Protein AF-A0A1H8C8D0-F1 (afdb_monomer_lite)

Secondary structure (DSSP, 8-state):
---EEEHHHHHHHTTS--HHHHHHHTTT--EEEPTT--EEEEHHHHGGG---GGGHHHHHHH-B----S---SS---HHHHHHHHHH--HHHHHHHHHHHHHHHHHHHHSTTGGGGGGGHHHHHHHHTTSHHHHHHHHH-------HHHHHHHHHHHHHTTHHHHHTT--

Foldseek 3Di:
DFWKAWLVQLCVLLVNNDSVVSCVLCVPFDFDADPVRITMGRLLSNLLSRDDLVSNLSSLVRIDDPQDLDNDLDQLSVSVVVCCVVRQDPQLVVLLVVLLVLLVVLLVLDDVSVVCVVVSVVLSSSVCSRSLSVCCSRVVDDRPDNSNPSNNVSSVNHVVNVVVVVVVVD

Structure (mmCIF, N/CA/C/O backbone):
data_AF-A0A1H8C8D0-F1
#
_entry.id   AF-A0A1H8C8D0-F1
#
loop_
_atom_site.group_PDB
_atom_site.id
_atom_site.type_symbol
_atom_site.label_atom_id
_atom_site.label_alt_id
_atom_site.label_comp_id
_atom_site.label_asym_id
_atom_site.label_entity_id
_atom_site.label_seq_id
_atom_site.pdbx_PDB_ins_code
_atom_site.Cartn_x
_atom_site.Cartn_y
_atom_site.Cartn_z
_atom_site.occupancy
_atom_site.B_iso_or_equiv
_atom_site.auth_seq_id
_atom_site.auth_comp_id
_atom_site.auth_asym_id
_atom_site.auth_atom_id
_atom_site.pdbx_PDB_model_num
ATOM 1 N N . MET A 1 1 ? -3.196 12.388 -5.278 1.00 57.03 1 MET A N 1
ATOM 2 C CA . MET A 1 1 ? -2.556 12.402 -3.948 1.00 57.03 1 MET A CA 1
ATOM 3 C C . MET A 1 1 ? -2.433 10.988 -3.381 1.00 57.03 1 MET A C 1
ATOM 5 O O . MET A 1 1 ? -3.197 10.124 -3.790 1.00 57.03 1 MET A O 1
ATOM 9 N N . PRO A 1 2 ? -1.523 10.744 -2.418 1.00 67.44 2 PRO A N 1
ATOM 10 C CA . PRO A 1 2 ? -1.496 9.502 -1.636 1.00 67.44 2 PRO A CA 1
ATOM 11 C C . PRO A 1 2 ? -2.837 9.219 -0.944 1.00 67.44 2 PRO A C 1
ATOM 13 O O . PRO A 1 2 ? -3.571 10.148 -0.608 1.00 67.44 2 PRO A O 1
ATOM 16 N N . LEU A 1 3 ? -3.124 7.940 -0.669 1.00 75.56 3 LEU A N 1
ATOM 17 C CA . LEU A 1 3 ? -4.335 7.527 0.044 1.00 75.56 3 LEU A CA 1
ATOM 18 C C . LEU A 1 3 ? -4.487 8.260 1.375 1.00 75.56 3 LEU A C 1
ATOM 20 O O . LEU A 1 3 ? -3.605 8.214 2.244 1.00 75.56 3 LEU A O 1
ATOM 24 N N . THR A 1 4 ? -5.649 8.876 1.555 1.00 84.50 4 THR A N 1
ATOM 25 C CA . THR A 1 4 ? -5.965 9.629 2.761 1.00 84.50 4 THR A CA 1
ATOM 26 C C . THR A 1 4 ? -7.190 9.082 3.467 1.00 84.50 4 THR A C 1
ATOM 28 O O . THR A 1 4 ? -8.078 8.485 2.866 1.00 84.50 4 THR A O 1
ATOM 31 N N . ILE A 1 5 ? -7.256 9.283 4.775 1.00 86.94 5 ILE A N 1
ATOM 32 C CA . ILE A 1 5 ? -8.413 8.909 5.576 1.00 86.94 5 ILE A CA 1
ATOM 33 C C . ILE A 1 5 ? -8.721 10.021 6.565 1.00 86.94 5 ILE A C 1
ATOM 35 O O . ILE A 1 5 ? -7.834 10.555 7.234 1.00 86.94 5 ILE A O 1
ATOM 39 N N . SER A 1 6 ? -9.994 10.397 6.642 1.00 88.62 6 SER A N 1
ATOM 40 C CA . SER A 1 6 ? -10.410 11.437 7.569 1.00 88.62 6 SER A CA 1
ATOM 41 C C . SER A 1 6 ? -10.607 10.886 8.973 1.00 88.62 6 SER A C 1
ATOM 43 O O . SER A 1 6 ? -10.971 9.720 9.168 1.00 88.62 6 SER A O 1
ATOM 45 N N . ARG A 1 7 ? -10.409 11.737 9.984 1.00 84.62 7 ARG A N 1
ATOM 46 C CA . ARG A 1 7 ? -10.587 11.352 11.391 1.00 84.62 7 ARG A CA 1
ATOM 47 C C . ARG A 1 7 ? -11.958 10.740 11.674 1.00 84.62 7 ARG A C 1
ATOM 49 O O . ARG A 1 7 ? -12.057 9.812 12.473 1.00 84.62 7 ARG A O 1
ATOM 56 N N . ARG A 1 8 ? -13.000 11.241 11.004 1.00 84.56 8 ARG A N 1
ATOM 57 C CA . ARG A 1 8 ? -14.375 10.750 11.141 1.00 84.56 8 ARG A CA 1
ATOM 58 C C . ARG A 1 8 ? -14.511 9.299 10.682 1.00 84.56 8 ARG A C 1
ATOM 60 O O . ARG A 1 8 ? -15.239 8.536 11.305 1.00 84.56 8 ARG A O 1
ATOM 67 N N . LYS A 1 9 ? -13.796 8.920 9.622 1.00 86.44 9 LYS A N 1
ATOM 68 C CA . LYS A 1 9 ? -13.786 7.556 9.081 1.00 86.44 9 LYS A CA 1
ATOM 69 C C . LYS A 1 9 ? -12.849 6.613 9.843 1.00 86.44 9 LYS A C 1
ATOM 71 O O . LYS A 1 9 ? -13.049 5.404 9.798 1.00 86.44 9 LYS A O 1
ATOM 76 N N . LEU A 1 10 ? -11.865 7.148 10.574 1.00 85.25 10 LEU A N 1
ATOM 77 C CA . LEU A 1 10 ? -10.919 6.347 11.358 1.00 85.25 10 LEU A CA 1
ATOM 78 C C . LEU A 1 10 ? -11.577 5.604 12.517 1.00 85.25 10 LEU A C 1
ATOM 80 O O . LEU A 1 10 ? -11.321 4.420 12.674 1.00 85.25 10 LEU A O 1
ATOM 84 N N . ALA A 1 11 ? -12.406 6.267 13.325 1.00 80.75 11 ALA A N 1
ATOM 85 C CA . ALA A 1 11 ? -13.037 5.635 14.487 1.00 80.75 11 ALA A CA 1
ATOM 86 C C . ALA A 1 11 ? -13.823 4.347 14.143 1.00 80.75 11 ALA A C 1
ATOM 88 O O . ALA A 1 11 ? -13.502 3.314 14.737 1.00 80.75 11 ALA A O 1
ATOM 89 N N . PRO A 1 12 ? -14.755 4.352 13.165 1.00 82.00 12 PRO A N 1
ATOM 90 C CA . PRO A 1 12 ? -15.491 3.142 12.795 1.00 82.00 12 PRO A CA 1
ATOM 91 C C . PRO A 1 12 ? -14.602 2.101 12.102 1.00 82.00 12 PRO A C 1
ATOM 93 O O . PRO A 1 12 ? -14.675 0.916 12.416 1.00 82.00 12 PRO A O 1
ATOM 96 N N . ALA A 1 13 ? -13.682 2.523 11.225 1.00 81.88 13 ALA A N 1
ATOM 97 C CA . ALA A 1 13 ? -12.750 1.606 10.563 1.00 81.88 13 ALA A CA 1
ATOM 98 C C . ALA A 1 13 ? -11.767 0.932 11.542 1.00 81.88 13 ALA A C 1
ATOM 100 O O . ALA A 1 13 ? -11.218 -0.128 11.255 1.00 81.88 13 ALA A O 1
ATOM 101 N N . TRP A 1 14 ? -11.552 1.524 12.718 1.00 82.69 14 TRP A N 1
ATOM 102 C CA . TRP A 1 14 ? -10.656 1.007 13.749 1.00 82.69 14 TRP A CA 1
ATOM 103 C C . TRP A 1 14 ? -11.380 0.200 14.839 1.00 82.69 14 TRP A C 1
ATOM 105 O O . TRP A 1 14 ? -10.853 0.067 15.948 1.00 82.69 14 TRP A O 1
ATOM 115 N N . GLY A 1 15 ? -12.575 -0.319 14.534 1.00 76.19 15 GLY A N 1
ATOM 116 C CA . GLY A 1 15 ? -13.383 -1.135 15.445 1.00 76.19 15 GLY A CA 1
ATOM 117 C C . GLY A 1 15 ? -14.101 -0.306 16.508 1.00 76.19 15 GLY A C 1
ATOM 118 O O . GLY A 1 15 ? -14.008 -0.626 17.690 1.00 76.19 15 GLY A O 1
ATOM 119 N N . ASP A 1 16 ? -14.732 0.797 16.097 1.00 71.94 16 ASP A N 1
ATOM 120 C CA . ASP A 1 16 ? -15.482 1.719 16.963 1.00 71.94 16 ASP A CA 1
ATOM 121 C C . ASP A 1 16 ? -14.682 2.240 18.170 1.00 71.94 16 ASP A C 1
ATOM 123 O O . ASP A 1 16 ? -15.186 2.445 19.277 1.00 71.94 16 ASP A O 1
ATOM 127 N N 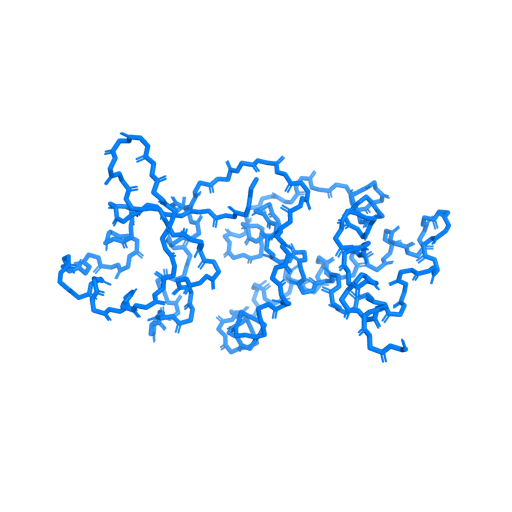. CYS A 1 17 ? -13.389 2.500 17.954 1.00 73.94 17 CYS A N 1
ATOM 128 C CA . CYS A 1 17 ? -12.553 3.141 18.963 1.00 73.94 17 CYS A CA 1
ATOM 129 C C . CYS A 1 17 ? -13.077 4.555 19.261 1.00 73.94 17 CYS A C 1
ATOM 131 O O . CYS A 1 17 ? -13.246 5.371 18.354 1.00 73.94 17 CYS A O 1
ATOM 133 N N . ASN A 1 18 ? -13.247 4.893 20.544 1.00 79.94 18 ASN A N 1
ATOM 134 C CA . ASN A 1 18 ? -13.641 6.248 20.933 1.00 79.94 18 ASN A CA 1
ATOM 135 C C . ASN A 1 18 ? -12.625 7.312 20.453 1.00 79.94 18 ASN A C 1
ATOM 137 O O . ASN A 1 18 ? -11.430 7.046 20.268 1.00 79.94 18 ASN A O 1
ATOM 141 N N . ALA A 1 19 ? -13.097 8.551 20.278 1.00 77.44 19 ALA A N 1
ATOM 142 C CA . ALA A 1 19 ? -12.312 9.639 19.688 1.00 77.44 19 ALA A CA 1
ATOM 143 C C . ALA A 1 19 ? -11.008 9.957 20.448 1.00 77.44 19 ALA A C 1
ATOM 145 O O . ALA A 1 19 ? -10.024 10.368 19.828 1.00 77.44 19 ALA A O 1
ATOM 146 N N . ILE A 1 20 ? -10.989 9.739 21.769 1.00 82.19 20 ILE A N 1
ATOM 147 C CA . ILE A 1 20 ? -9.819 9.945 22.637 1.00 82.19 20 ILE A CA 1
ATOM 148 C C . ILE A 1 20 ? -8.730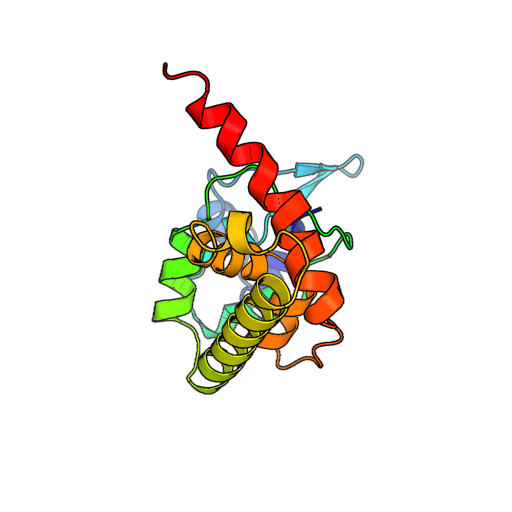 8.916 22.317 1.00 82.19 20 ILE A C 1
ATOM 150 O O . ILE A 1 20 ? -7.561 9.271 22.153 1.00 82.19 20 ILE A O 1
ATOM 154 N N . THR A 1 21 ? -9.105 7.644 22.173 1.00 83.06 21 THR A N 1
ATOM 155 C CA . THR A 1 21 ? -8.172 6.561 21.836 1.00 83.06 21 THR A CA 1
ATOM 156 C C . THR A 1 21 ? -7.559 6.778 20.460 1.00 83.06 21 THR A C 1
ATOM 158 O O . THR A 1 21 ? -6.345 6.638 20.301 1.00 83.06 21 THR A O 1
ATOM 161 N N . VAL A 1 22 ? -8.378 7.175 19.482 1.00 82.69 22 VAL A N 1
ATOM 162 C CA . VAL A 1 22 ? -7.911 7.512 18.130 1.00 82.69 22 VAL A CA 1
ATOM 163 C C . VAL A 1 22 ? -6.921 8.679 18.184 1.00 82.69 22 VAL A C 1
ATOM 165 O O . VAL A 1 22 ? -5.812 8.551 17.673 1.00 82.69 22 VAL A O 1
ATOM 168 N N . SER A 1 23 ? -7.250 9.772 18.885 1.00 83.75 23 SER A N 1
ATOM 169 C CA . SER A 1 23 ? -6.331 10.907 19.075 1.00 83.75 23 SER A CA 1
ATOM 170 C C . SER A 1 23 ? -4.998 10.507 19.690 1.00 83.75 23 SER A C 1
ATOM 172 O O . SER A 1 23 ? -3.953 10.936 19.214 1.00 83.75 23 SER A O 1
ATOM 174 N N . ARG A 1 24 ? -5.020 9.671 20.732 1.00 85.44 24 ARG A N 1
ATOM 175 C CA . ARG A 1 24 ? -3.800 9.245 21.423 1.00 85.44 24 ARG A CA 1
ATOM 176 C C . ARG A 1 24 ? -2.904 8.397 20.525 1.00 85.44 24 ARG A C 1
ATOM 178 O O . ARG A 1 24 ? -1.688 8.535 20.574 1.00 85.44 24 ARG A O 1
ATOM 185 N N . ARG A 1 25 ? -3.493 7.530 19.695 1.00 83.56 25 ARG A N 1
ATOM 186 C CA . ARG A 1 25 ? -2.747 6.692 18.741 1.00 83.56 25 ARG A CA 1
ATOM 187 C C . ARG A 1 25 ? -2.165 7.495 17.581 1.00 83.56 25 ARG A C 1
ATOM 189 O O . ARG A 1 25 ? -1.100 7.138 17.089 1.00 83.56 25 ARG A O 1
ATOM 196 N N . LEU A 1 26 ? -2.851 8.558 17.170 1.00 87.12 26 LEU A N 1
ATOM 197 C CA . LEU A 1 26 ? -2.432 9.450 16.088 1.00 87.12 26 LEU A CA 1
ATOM 198 C C . LEU A 1 26 ? -1.584 10.634 16.570 1.00 87.12 26 LEU A C 1
ATOM 200 O O . LEU A 1 26 ? -1.257 11.510 15.773 1.00 87.12 26 LEU A O 1
ATOM 204 N N . ALA A 1 27 ? -1.222 10.682 17.853 1.00 86.31 27 ALA A N 1
ATOM 205 C CA . ALA A 1 27 ? -0.364 11.732 18.381 1.00 86.31 27 ALA A CA 1
ATOM 206 C C . ALA A 1 27 ? 0.977 11.757 17.622 1.00 86.31 27 ALA A C 1
ATOM 208 O O . ALA A 1 27 ? 1.670 10.740 17.522 1.00 86.31 27 ALA A O 1
ATOM 209 N N . GLY A 1 28 ? 1.314 12.923 17.065 1.00 82.06 28 GLY A N 1
ATOM 210 C CA . GLY A 1 28 ? 2.520 13.129 16.258 1.00 82.06 28 GLY A CA 1
ATOM 211 C C . GLY A 1 28 ? 2.430 12.641 14.808 1.00 82.06 28 GLY A C 1
ATOM 212 O O . GLY A 1 28 ? 3.420 12.729 14.091 1.00 82.06 28 GLY A O 1
ATOM 213 N N . VAL A 1 29 ? 1.280 12.130 14.351 1.00 84.69 29 VAL A N 1
ATOM 214 C CA . VAL A 1 29 ? 1.064 11.837 12.926 1.00 84.69 29 VAL A CA 1
ATOM 215 C C . VAL A 1 29 ? 0.709 13.144 12.203 1.00 84.69 29 VAL A C 1
ATOM 217 O O . VAL A 1 29 ? -0.252 13.796 12.622 1.00 84.69 29 VAL A O 1
ATOM 220 N N . PRO A 1 30 ? 1.430 13.532 11.131 1.00 82.62 30 PRO A N 1
ATOM 221 C CA . PRO A 1 30 ? 1.118 14.741 10.373 1.00 82.62 30 PRO A CA 1
ATOM 222 C C . PRO A 1 30 ? -0.321 14.742 9.841 1.00 82.62 30 PRO A C 1
ATOM 224 O O . PRO A 1 30 ? -0.799 13.735 9.310 1.00 82.62 30 PRO A O 1
ATOM 227 N N . THR A 1 31 ? -0.999 15.883 9.973 1.00 85.12 31 THR A N 1
ATOM 228 C CA . THR A 1 31 ? -2.359 16.105 9.468 1.00 85.12 31 THR A CA 1
ATOM 229 C C . THR A 1 31 ? -2.362 17.069 8.297 1.00 85.12 31 THR A C 1
ATOM 231 O O . THR A 1 31 ? -1.721 18.115 8.331 1.00 85.12 31 THR A O 1
ATOM 234 N N . ILE A 1 32 ? -3.149 16.735 7.282 1.00 83.62 32 ILE A N 1
ATOM 235 C CA . ILE A 1 32 ? -3.519 17.638 6.200 1.00 83.62 32 ILE A CA 1
ATOM 236 C C . ILE A 1 32 ? -4.787 18.360 6.659 1.00 83.62 32 ILE A C 1
ATOM 238 O O . ILE A 1 32 ? -5.805 17.721 6.944 1.00 83.62 32 ILE A O 1
ATOM 242 N N . HIS A 1 33 ? -4.706 19.683 6.777 1.00 75.00 33 HIS A N 1
ATOM 243 C CA . HIS A 1 33 ? -5.847 20.520 7.131 1.00 75.00 33 HIS A CA 1
ATOM 244 C C . HIS A 1 33 ? -6.606 20.912 5.869 1.00 75.00 33 HIS A C 1
ATOM 246 O O . HIS A 1 33 ? -6.021 21.388 4.899 1.00 75.00 33 HIS A O 1
ATOM 252 N N . THR A 1 34 ? -7.916 20.704 5.894 1.00 74.62 34 THR A N 1
ATOM 253 C CA . THR A 1 34 ? -8.825 21.142 4.832 1.00 74.62 34 THR A CA 1
ATOM 254 C C . THR A 1 34 ? -9.556 22.418 5.237 1.00 74.62 34 THR A C 1
ATOM 256 O O . THR A 1 34 ? -9.627 22.762 6.418 1.00 74.62 34 THR A O 1
ATOM 259 N N . SER A 1 35 ? -10.147 23.109 4.259 1.00 72.69 35 SER A N 1
ATOM 260 C CA . SER A 1 35 ? -10.973 24.307 4.477 1.00 72.69 35 SER A CA 1
ATOM 261 C C . SER A 1 35 ? -12.180 24.065 5.394 1.00 72.69 35 SER A C 1
ATOM 263 O O . SER A 1 35 ? -12.701 25.006 5.982 1.00 72.69 35 SER A O 1
ATOM 265 N N . THR A 1 36 ? -12.603 22.810 5.562 1.00 73.69 36 THR A N 1
ATOM 266 C CA . THR A 1 36 ? -13.715 22.395 6.429 1.00 73.69 36 THR A CA 1
ATOM 267 C C . THR A 1 36 ? -13.287 22.076 7.866 1.00 73.69 36 THR A C 1
ATOM 269 O O . THR A 1 36 ? -14.088 21.560 8.643 1.00 73.69 36 THR A O 1
ATOM 272 N N . ASN A 1 37 ? -12.035 22.370 8.242 1.00 74.75 37 ASN A N 1
ATOM 273 C CA . ASN A 1 37 ? -11.448 22.023 9.542 1.00 74.75 37 ASN A CA 1
ATOM 274 C C . ASN A 1 37 ? -11.429 20.500 9.818 1.00 74.75 37 ASN A C 1
ATOM 276 O O . ASN A 1 37 ? -11.280 20.055 10.958 1.00 74.75 37 ASN A O 1
ATOM 280 N N . GLU A 1 38 ? -11.580 19.676 8.774 1.00 81.00 38 GLU A N 1
ATOM 281 C CA . GLU A 1 38 ? -11.484 18.224 8.879 1.00 81.00 38 GLU A CA 1
ATOM 282 C C . GLU A 1 38 ? -10.012 17.800 8.894 1.00 81.00 38 GLU A C 1
ATOM 284 O O . GLU A 1 38 ? -9.213 18.209 8.047 1.00 81.00 38 GLU A O 1
ATOM 289 N N . HIS A 1 39 ? -9.662 16.955 9.867 1.00 84.25 39 HIS A N 1
ATOM 290 C CA . HIS A 1 39 ? -8.328 16.379 9.990 1.00 84.25 39 HIS A CA 1
ATOM 291 C C . HIS A 1 39 ? -8.216 15.169 9.066 1.00 84.25 39 HIS A C 1
ATOM 293 O O . HIS A 1 39 ? -8.850 14.130 9.307 1.00 84.25 39 HIS A O 1
ATOM 299 N N . ILE A 1 40 ? -7.395 15.306 8.031 1.00 86.94 40 ILE A N 1
ATOM 300 C CA . ILE A 1 40 ? -7.097 14.243 7.079 1.00 86.94 40 ILE A CA 1
ATOM 301 C C . ILE A 1 40 ? -5.699 13.700 7.362 1.00 86.94 40 ILE A C 1
ATOM 303 O O . ILE A 1 40 ? -4.756 14.453 7.590 1.00 86.94 40 ILE A O 1
ATOM 307 N N . TYR A 1 41 ? -5.567 12.379 7.351 1.00 85.88 41 TYR A N 1
ATOM 308 C CA . TYR A 1 41 ? -4.303 11.690 7.580 1.00 85.88 41 TYR A CA 1
ATOM 309 C C . TYR A 1 41 ? -3.894 10.918 6.337 1.00 85.88 41 TYR A C 1
ATOM 311 O O . TYR A 1 41 ? -4.738 10.322 5.666 1.00 85.88 41 TYR A O 1
ATOM 319 N N . LEU A 1 42 ? -2.590 10.859 6.075 1.00 80.88 42 LEU A N 1
ATOM 320 C CA . LEU A 1 42 ? -2.042 9.883 5.141 1.00 80.88 42 LEU A CA 1
ATOM 321 C C . LEU A 1 42 ? -2.246 8.488 5.723 1.00 80.88 42 LEU A C 1
ATOM 323 O O . LEU A 1 42 ? -1.770 8.200 6.824 1.00 80.88 42 LEU A O 1
ATOM 327 N N . LEU A 1 43 ? -2.911 7.602 4.984 1.00 79.75 43 LEU A N 1
ATOM 328 C CA . LEU A 1 43 ? -3.192 6.253 5.466 1.00 79.75 43 LEU A CA 1
ATOM 329 C C . LEU A 1 43 ? -1.898 5.506 5.815 1.00 79.75 43 LEU A C 1
ATOM 331 O O . LEU A 1 43 ? -1.813 4.877 6.865 1.00 79.75 43 LEU A O 1
ATOM 335 N N . ALA A 1 44 ? -0.850 5.672 5.005 1.00 73.88 44 ALA A N 1
ATOM 336 C CA . ALA A 1 44 ? 0.472 5.106 5.266 1.00 73.88 44 ALA A CA 1
ATOM 337 C C . ALA A 1 44 ? 1.081 5.539 6.614 1.00 73.88 44 ALA A C 1
ATOM 339 O O . ALA A 1 44 ? 1.812 4.769 7.229 1.00 73.88 44 ALA A O 1
ATOM 340 N N . ALA A 1 45 ? 0.771 6.743 7.100 1.00 77.88 45 ALA A N 1
ATOM 341 C CA . ALA A 1 45 ? 1.240 7.225 8.399 1.00 77.88 45 ALA A CA 1
ATOM 342 C C . ALA A 1 45 ? 0.369 6.718 9.568 1.00 77.88 45 ALA A C 1
ATOM 344 O O . ALA A 1 45 ? 0.829 6.647 10.708 1.00 77.88 45 ALA A O 1
ATOM 345 N N . VAL A 1 46 ? -0.881 6.334 9.286 1.00 82.44 46 VAL A N 1
ATOM 346 C CA . VAL A 1 46 ? -1.815 5.747 10.259 1.00 82.44 46 VAL A CA 1
ATOM 347 C C . VAL A 1 46 ? -1.537 4.261 10.487 1.00 82.44 46 VAL A C 1
ATOM 349 O O . VAL A 1 46 ? -1.599 3.802 11.628 1.00 82.44 46 VAL A O 1
ATOM 352 N N . LEU A 1 47 ? -1.223 3.505 9.431 1.00 78.88 47 LEU A N 1
ATOM 353 C CA . LEU A 1 47 ? -1.095 2.042 9.481 1.00 78.88 47 LEU A CA 1
ATOM 354 C C . LEU A 1 47 ? -0.137 1.527 10.575 1.00 78.88 47 LEU A C 1
ATOM 356 O O . LEU A 1 47 ? -0.555 0.636 11.316 1.00 78.88 47 LEU A O 1
ATOM 360 N N . PRO A 1 48 ? 1.063 2.111 10.799 1.00 77.31 48 PRO A N 1
ATOM 361 C CA . PRO A 1 48 ? 1.968 1.678 11.871 1.00 77.31 48 PRO A CA 1
ATOM 362 C C . PRO A 1 48 ? 1.397 1.802 13.287 1.00 77.31 48 PRO A C 1
ATOM 364 O O . PRO A 1 48 ? 1.938 1.235 14.233 1.00 77.31 48 PRO A O 1
ATOM 367 N N . ARG A 1 49 ? 0.314 2.566 13.470 1.00 82.81 49 ARG A N 1
ATOM 368 C CA . ARG A 1 49 ? -0.335 2.768 14.773 1.00 82.81 49 ARG A CA 1
ATOM 369 C C . ARG A 1 49 ? -1.399 1.713 15.069 1.00 82.81 49 ARG A C 1
ATOM 371 O O . ARG A 1 49 ? -1.881 1.639 16.204 1.00 82.81 49 ARG A O 1
ATOM 378 N N . VAL A 1 50 ? -1.790 0.920 14.072 1.00 79.56 50 VAL A N 1
ATOM 379 C CA . VAL A 1 50 ? -2.750 -0.179 14.211 1.00 79.56 50 VAL A CA 1
ATOM 380 C C . VAL A 1 50 ? -2.116 -1.283 15.064 1.00 79.56 50 VAL A C 1
ATOM 382 O O . VAL A 1 50 ? -0.927 -1.538 14.987 1.00 79.56 50 VAL A O 1
ATOM 385 N N . LYS A 1 51 ? -2.883 -1.908 15.961 1.00 76.69 51 LYS A N 1
ATOM 386 C CA . LYS A 1 51 ? -2.375 -3.003 16.818 1.00 76.69 51 LYS A CA 1
ATOM 387 C C . LYS A 1 51 ? -2.865 -4.384 16.394 1.00 76.69 51 LYS A C 1
ATOM 389 O O . LYS A 1 51 ? -2.373 -5.389 16.886 1.00 76.69 51 LYS A O 1
ATOM 394 N N . LYS A 1 52 ? -3.899 -4.402 15.563 1.00 79.19 52 LYS A N 1
ATOM 395 C CA . LYS A 1 52 ? -4.768 -5.540 15.298 1.00 79.19 52 LYS A CA 1
ATOM 396 C C . LYS A 1 52 ? -4.920 -5.682 13.787 1.00 79.19 52 LYS A C 1
ATOM 398 O O . LYS A 1 52 ? -5.479 -4.758 13.185 1.00 79.19 52 LYS A O 1
ATOM 403 N N . PRO A 1 53 ? -4.399 -6.758 13.175 1.00 70.88 53 PRO A N 1
ATOM 404 C CA . PRO A 1 53 ? -4.432 -6.929 11.728 1.00 70.88 53 PRO A CA 1
ATOM 405 C C . PRO A 1 53 ? -5.843 -6.893 11.131 1.00 70.88 53 PRO A C 1
ATOM 407 O O . PRO A 1 53 ? -6.032 -6.399 10.022 1.00 70.88 53 PRO A O 1
ATOM 410 N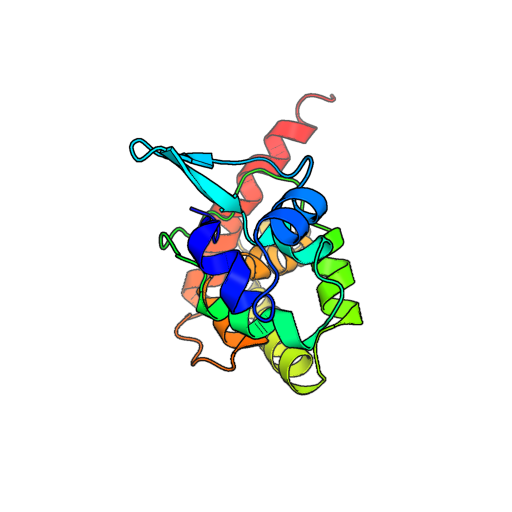 N . GLU A 1 54 ? -6.856 -7.320 11.887 1.00 76.69 54 GLU A N 1
ATOM 411 C CA . GLU A 1 54 ? -8.256 -7.309 11.454 1.00 76.69 54 GLU A CA 1
ATOM 412 C C . GLU A 1 54 ? -8.797 -5.898 11.141 1.00 76.69 54 GLU A C 1
ATOM 414 O O . GLU A 1 54 ? -9.737 -5.751 10.364 1.00 76.69 54 GLU A O 1
ATOM 419 N N . HIS A 1 55 ? -8.177 -4.841 11.676 1.00 80.62 55 HIS A N 1
ATOM 420 C CA . HIS A 1 55 ? -8.595 -3.454 11.438 1.00 80.62 55 HIS A CA 1
ATOM 421 C C . HIS A 1 55 ? -7.985 -2.834 10.171 1.00 80.62 55 HIS A C 1
ATOM 423 O O . HIS A 1 55 ? -8.334 -1.716 9.803 1.00 80.62 55 HIS A O 1
ATOM 429 N N . ILE A 1 56 ? -7.079 -3.531 9.484 1.00 77.56 56 ILE A N 1
ATOM 430 C CA . ILE A 1 56 ? -6.386 -2.999 8.306 1.00 77.56 56 ILE A CA 1
ATOM 431 C C . ILE A 1 56 ? -7.340 -2.859 7.114 1.00 77.56 56 ILE A C 1
ATOM 433 O O . ILE A 1 56 ? -7.421 -1.794 6.502 1.00 77.56 56 ILE A O 1
ATOM 437 N N . ALA A 1 57 ? -8.067 -3.926 6.770 1.00 76.81 57 ALA A N 1
ATOM 438 C CA . ALA A 1 57 ? -8.948 -3.929 5.604 1.00 76.81 57 ALA A CA 1
ATOM 439 C C . ALA A 1 57 ? -10.048 -2.845 5.686 1.00 76.81 57 ALA A C 1
ATOM 441 O O . ALA A 1 57 ? -10.207 -2.099 4.716 1.00 76.81 57 ALA A O 1
ATOM 442 N N . PRO A 1 58 ? -10.735 -2.642 6.829 1.00 83.00 58 PRO A N 1
ATOM 443 C CA . PRO A 1 58 ? -11.681 -1.535 6.975 1.00 83.00 58 PRO A CA 1
ATOM 444 C C . PRO A 1 58 ? -11.058 -0.144 6.777 1.00 83.00 58 PRO A C 1
ATOM 446 O O . PRO A 1 58 ? -11.691 0.729 6.183 1.00 83.00 58 PRO A O 1
ATOM 449 N N . LEU A 1 59 ? -9.812 0.076 7.219 1.00 81.44 59 LEU A N 1
ATOM 450 C CA . LEU A 1 59 ? -9.111 1.350 7.007 1.00 81.44 59 LEU A CA 1
ATOM 451 C C . LEU A 1 59 ? -8.864 1.618 5.519 1.00 81.44 59 LEU A C 1
ATOM 453 O O . LEU A 1 59 ? -9.052 2.744 5.060 1.00 81.44 59 LEU A O 1
ATOM 457 N N . PHE A 1 60 ? -8.504 0.589 4.750 1.00 77.38 60 PHE A N 1
ATOM 458 C CA . PHE A 1 60 ? -8.355 0.713 3.299 1.00 77.38 60 PHE A CA 1
ATOM 459 C C . PHE A 1 60 ? -9.680 0.950 2.580 1.00 77.38 60 PHE A C 1
ATOM 461 O O . PHE A 1 60 ? -9.726 1.753 1.650 1.00 77.38 60 PHE A O 1
ATOM 468 N N . ALA A 1 61 ? -10.755 0.293 3.017 1.00 80.00 61 ALA A N 1
ATOM 469 C CA . ALA A 1 61 ? -12.086 0.501 2.454 1.00 80.00 61 ALA A CA 1
ATOM 470 C C . ALA A 1 61 ? -12.596 1.935 2.690 1.00 80.00 61 ALA A C 1
ATOM 472 O O . ALA A 1 61 ? -13.280 2.505 1.844 1.00 80.00 61 ALA A O 1
ATOM 473 N N . ALA A 1 62 ? -12.236 2.537 3.824 1.00 83.06 62 ALA A N 1
ATOM 474 C CA . ALA A 1 62 ? -12.664 3.880 4.194 1.00 83.06 62 ALA A CA 1
ATOM 475 C C . ALA A 1 62 ? -11.807 5.011 3.585 1.00 83.06 62 ALA A C 1
ATOM 477 O O . ALA A 1 62 ? -12.225 6.176 3.607 1.00 83.06 62 ALA A O 1
ATOM 478 N N . ALA A 1 63 ? -10.620 4.692 3.064 1.00 82.12 63 ALA A N 1
ATOM 479 C CA . ALA A 1 63 ? -9.682 5.674 2.540 1.00 82.12 63 ALA A CA 1
ATOM 480 C C . ALA A 1 63 ? -10.121 6.256 1.187 1.00 82.12 63 ALA A C 1
ATOM 482 O O . ALA A 1 63 ? -10.556 5.544 0.276 1.00 82.12 63 ALA A O 1
ATOM 483 N N . THR A 1 64 ? -9.978 7.573 1.069 1.00 78.62 64 THR A N 1
ATOM 484 C CA . THR A 1 64 ? -10.217 8.336 -0.152 1.00 78.62 64 THR A CA 1
ATOM 485 C C . THR A 1 64 ? -8.947 8.352 -0.996 1.00 78.62 64 THR A C 1
ATOM 487 O O . THR A 1 64 ? -7.838 8.507 -0.474 1.00 78.62 64 THR A O 1
ATOM 490 N N . ASP A 1 65 ? -9.135 8.200 -2.301 1.00 71.38 65 ASP A N 1
ATOM 491 C CA . ASP A 1 65 ? -8.080 8.287 -3.298 1.00 71.38 65 ASP A CA 1
ATOM 492 C C . ASP A 1 65 ? -8.302 9.503 -4.192 1.00 71.38 65 ASP A C 1
ATOM 494 O O . ASP A 1 65 ? -9.439 9.858 -4.499 1.00 71.38 65 ASP A O 1
ATOM 498 N N . ASP A 1 66 ? -7.202 10.107 -4.606 1.00 62.59 66 ASP A N 1
ATOM 499 C CA . ASP A 1 66 ? -7.157 11.175 -5.586 1.00 62.59 66 ASP A CA 1
ATOM 500 C C . ASP A 1 66 ? -6.179 10.673 -6.648 1.00 62.59 66 ASP A C 1
ATOM 502 O O . ASP A 1 66 ? -4.966 10.796 -6.486 1.00 62.59 66 ASP A O 1
ATOM 506 N N . SER A 1 67 ? -6.734 9.961 -7.629 1.00 57.56 67 SER A N 1
ATOM 507 C CA . SER A 1 67 ? -6.126 9.019 -8.583 1.00 57.56 67 SER A CA 1
ATOM 508 C C . SER A 1 67 ? -4.870 9.535 -9.298 1.00 57.56 67 SER A C 1
ATOM 510 O O . SER A 1 67 ? -4.878 9.851 -10.487 1.00 57.56 67 SER A O 1
ATOM 512 N N . SER A 1 68 ? -3.769 9.634 -8.565 1.00 66.94 68 SER A N 1
ATOM 513 C CA . SER A 1 68 ? -2.493 10.155 -9.030 1.00 66.94 68 SER A CA 1
ATOM 514 C C . SER A 1 68 ? -1.463 9.039 -9.029 1.00 66.94 68 SER A C 1
ATOM 516 O O . SER A 1 68 ? -1.303 8.331 -8.037 1.00 66.94 68 SER A O 1
ATOM 518 N N . LEU A 1 69 ? -0.705 8.937 -10.122 1.00 69.75 69 LEU A N 1
ATOM 519 C CA . LEU A 1 69 ? 0.439 8.027 -10.218 1.00 69.75 69 LEU A CA 1
ATOM 520 C C . LEU A 1 69 ? 1.548 8.361 -9.209 1.00 69.75 69 LEU A C 1
ATOM 522 O O . LEU A 1 69 ? 2.394 7.517 -8.924 1.00 69.75 69 LEU A O 1
ATOM 526 N N . TYR A 1 70 ? 1.560 9.584 -8.679 1.00 72.19 70 TYR A N 1
ATOM 527 C CA . TYR A 1 70 ? 2.531 10.029 -7.695 1.00 72.19 70 TYR A CA 1
ATOM 528 C C . TYR A 1 70 ? 2.078 9.676 -6.277 1.00 72.19 70 TYR A C 1
ATOM 530 O O . TYR A 1 70 ? 1.030 10.132 -5.810 1.00 72.19 70 TYR A O 1
ATOM 538 N N . VAL A 1 71 ? 2.905 8.908 -5.564 1.00 67.50 71 VAL A N 1
ATOM 539 C CA . VAL A 1 71 ? 2.592 8.435 -4.204 1.00 67.50 71 VAL A CA 1
ATOM 540 C C . VAL A 1 71 ? 3.258 9.257 -3.090 1.00 67.50 71 VAL A C 1
ATOM 542 O O . VAL A 1 71 ? 3.077 8.946 -1.912 1.00 67.50 71 VAL A O 1
ATOM 545 N N . GLY A 1 72 ? 3.960 10.342 -3.437 1.00 63.50 72 GLY A N 1
ATOM 546 C CA . GLY A 1 72 ? 4.603 11.264 -2.492 1.00 63.50 72 GLY A CA 1
ATOM 547 C C . GLY A 1 72 ? 6.136 11.238 -2.535 1.00 63.50 72 GLY A C 1
ATOM 548 O O . GLY A 1 72 ? 6.739 10.312 -3.070 1.00 63.50 72 GLY A O 1
ATOM 549 N N . SER A 1 73 ? 6.754 12.273 -1.952 1.00 57.81 73 SER A N 1
ATOM 550 C CA . SER A 1 73 ? 8.214 12.482 -1.909 1.00 57.81 73 SER A CA 1
ATOM 551 C C . SER A 1 73 ? 8.884 11.824 -0.708 1.00 57.81 73 SER A C 1
ATOM 553 O O . SER A 1 73 ? 10.103 11.827 -0.611 1.00 57.81 73 SER A O 1
ATOM 555 N N . GLY A 1 74 ? 8.102 11.286 0.232 1.00 56.12 74 GLY A N 1
ATOM 556 C CA . GLY A 1 74 ? 8.655 10.630 1.409 1.00 56.12 74 GLY A CA 1
ATOM 557 C C . GLY A 1 74 ? 9.465 9.396 1.021 1.00 56.12 74 GLY A C 1
ATOM 558 O O . GLY A 1 74 ? 9.045 8.626 0.152 1.00 56.12 74 GLY A O 1
ATOM 559 N N . ALA A 1 75 ? 10.595 9.194 1.707 1.00 49.78 75 ALA A N 1
ATOM 560 C CA . ALA A 1 75 ? 11.326 7.934 1.687 1.00 49.78 75 ALA A CA 1
ATOM 561 C C . ALA A 1 75 ? 10.336 6.776 1.855 1.00 49.78 75 ALA A C 1
ATOM 563 O O . ALA A 1 75 ? 9.369 6.901 2.619 1.00 49.78 75 ALA A O 1
ATOM 564 N N . VAL A 1 76 ? 10.563 5.679 1.120 1.00 57.88 76 VAL A N 1
ATOM 565 C CA . VAL A 1 76 ? 9.810 4.424 1.254 1.00 57.88 76 VAL A CA 1
ATOM 566 C C . VAL A 1 76 ? 9.408 4.244 2.705 1.00 57.88 76 VAL A C 1
ATOM 568 O O . VAL A 1 76 ? 10.255 4.285 3.597 1.00 57.88 76 VAL A O 1
ATOM 571 N N . ASN A 1 77 ? 8.108 4.110 2.961 1.00 60.75 77 ASN A N 1
ATOM 572 C CA . ASN A 1 77 ? 7.658 3.899 4.321 1.00 60.75 77 ASN A CA 1
ATOM 573 C C . ASN A 1 77 ? 8.036 2.461 4.692 1.00 60.75 77 ASN A C 1
ATOM 575 O O . ASN A 1 77 ? 7.238 1.539 4.550 1.00 60.75 77 ASN A O 1
ATOM 579 N N . TYR A 1 78 ? 9.284 2.264 5.116 1.00 58.00 78 TYR A N 1
ATOM 580 C CA . TYR A 1 78 ? 9.825 0.971 5.518 1.00 58.00 78 TYR A CA 1
ATOM 581 C C . TYR A 1 78 ? 8.978 0.357 6.634 1.00 58.00 78 TYR A C 1
ATOM 583 O O . TYR A 1 78 ? 8.811 -0.855 6.668 1.00 58.00 78 TYR A O 1
ATOM 591 N N . ALA A 1 79 ? 8.321 1.180 7.460 1.00 55.81 79 ALA A N 1
ATOM 592 C CA . ALA A 1 79 ? 7.350 0.690 8.427 1.00 55.81 79 ALA A CA 1
ATOM 593 C C . ALA A 1 79 ? 6.114 0.070 7.754 1.00 55.81 79 ALA A C 1
ATOM 595 O O . ALA A 1 79 ? 5.607 -0.916 8.268 1.00 55.81 79 ALA A O 1
ATOM 596 N N . LEU A 1 80 ? 5.642 0.570 6.603 1.00 63.88 80 LEU A N 1
ATOM 597 C CA . LEU A 1 80 ? 4.627 -0.123 5.798 1.00 63.88 80 LEU A CA 1
ATOM 598 C C . LEU A 1 80 ? 5.187 -1.424 5.205 1.00 63.88 80 LEU A C 1
ATOM 600 O O . LEU A 1 80 ? 4.506 -2.440 5.262 1.00 63.88 80 LEU A O 1
ATOM 604 N N . ALA A 1 81 ? 6.420 -1.425 4.693 1.00 63.16 81 ALA A N 1
ATOM 605 C CA . ALA A 1 81 ? 7.060 -2.630 4.157 1.00 63.16 81 ALA A CA 1
ATOM 606 C C . ALA A 1 81 ? 7.186 -3.749 5.216 1.00 63.16 81 ALA A C 1
ATOM 608 O O . ALA A 1 81 ? 6.750 -4.876 4.983 1.00 63.16 81 ALA A O 1
ATOM 609 N N . GLU A 1 82 ? 7.678 -3.423 6.414 1.00 62.81 82 GLU A N 1
ATOM 610 C CA . GLU A 1 82 ? 7.763 -4.336 7.565 1.00 62.81 82 GLU A CA 1
ATOM 611 C C . GLU A 1 82 ? 6.393 -4.805 8.067 1.00 62.81 82 GLU A C 1
ATOM 613 O O . GLU A 1 82 ? 6.241 -5.887 8.640 1.00 62.81 82 GLU A O 1
ATOM 618 N N . LEU A 1 83 ? 5.386 -3.951 7.935 1.00 64.38 83 LEU A N 1
ATOM 619 C CA . LEU A 1 83 ? 4.027 -4.221 8.379 1.00 64.38 83 LEU A CA 1
ATOM 620 C C . LEU A 1 83 ? 3.314 -5.131 7.376 1.00 64.38 83 LEU A C 1
ATOM 622 O O . LEU A 1 83 ? 2.569 -6.014 7.787 1.00 64.38 83 LEU A O 1
ATOM 626 N N . LEU A 1 84 ? 3.622 -5.018 6.083 1.00 64.56 84 LEU A N 1
ATOM 627 C CA . LEU A 1 84 ? 3.150 -5.951 5.062 1.00 64.56 84 LEU A CA 1
ATOM 628 C C . LEU A 1 84 ? 3.795 -7.333 5.205 1.00 64.56 84 LEU A C 1
ATOM 630 O O . LEU A 1 84 ? 3.110 -8.342 5.046 1.00 64.56 84 LEU A O 1
ATOM 634 N N . ASP A 1 85 ? 5.075 -7.403 5.564 1.00 65.00 85 ASP A N 1
ATOM 635 C CA . ASP A 1 85 ? 5.724 -8.696 5.784 1.00 65.00 85 ASP A CA 1
ATOM 636 C C . ASP A 1 85 ? 5.125 -9.439 6.994 1.00 65.00 85 ASP A C 1
ATOM 638 O O . ASP A 1 85 ? 4.836 -10.638 6.926 1.00 65.00 85 ASP A O 1
ATOM 642 N N . ARG A 1 86 ? 4.821 -8.696 8.068 1.00 68.75 86 ARG A N 1
ATOM 643 C CA . ARG A 1 86 ? 4.238 -9.242 9.304 1.00 68.75 86 ARG A CA 1
ATOM 644 C C . ARG A 1 86 ? 2.738 -9.516 9.243 1.00 68.75 86 ARG A C 1
ATOM 646 O O . ARG A 1 86 ? 2.285 -10.436 9.917 1.00 68.75 86 ARG A O 1
ATOM 653 N N . TRP A 1 87 ? 1.951 -8.701 8.538 1.00 69.25 87 TRP A N 1
ATOM 654 C CA . TRP A 1 87 ? 0.484 -8.717 8.670 1.00 69.25 87 TRP A CA 1
ATOM 655 C C . TRP A 1 87 ? -0.273 -9.195 7.435 1.00 69.25 87 TRP A C 1
ATOM 657 O O . TRP A 1 87 ? -1.463 -9.486 7.555 1.00 69.25 87 TRP A O 1
ATOM 667 N N . LEU A 1 88 ? 0.356 -9.291 6.257 1.00 74.81 88 LEU A N 1
ATOM 668 C CA . LEU A 1 88 ? -0.349 -9.827 5.094 1.00 74.81 88 LEU A CA 1
ATOM 669 C C . LEU A 1 88 ? -0.634 -11.317 5.291 1.00 74.81 88 LEU A C 1
ATOM 671 O O . LEU A 1 88 ? 0.280 -12.140 5.357 1.00 74.81 88 LEU A O 1
ATOM 675 N N . ALA A 1 89 ? -1.921 -11.665 5.305 1.00 80.12 89 ALA A N 1
ATOM 676 C CA . ALA A 1 89 ? -2.359 -13.050 5.211 1.00 80.12 89 ALA A CA 1
ATOM 677 C C . ALA A 1 89 ? -1.791 -13.706 3.931 1.00 80.12 89 ALA A C 1
ATOM 679 O O . ALA A 1 89 ? -1.530 -12.999 2.947 1.00 80.12 89 ALA A O 1
ATOM 680 N N . PRO A 1 90 ? -1.634 -15.044 3.888 1.00 85.50 90 PRO A N 1
ATOM 681 C CA . PRO A 1 90 ? -1.021 -15.741 2.752 1.00 85.50 90 PRO A CA 1
ATOM 682 C C . PRO A 1 90 ? -1.602 -15.350 1.383 1.00 85.50 90 PRO A C 1
ATOM 684 O O . PRO A 1 90 ? -0.867 -15.131 0.422 1.00 85.50 90 PRO A O 1
ATOM 687 N N . GLU A 1 91 ? -2.918 -15.169 1.304 1.00 85.94 91 GLU A N 1
ATOM 688 C CA . GLU A 1 91 ? -3.621 -14.767 0.081 1.00 85.94 91 GLU A CA 1
ATOM 689 C C . GLU A 1 91 ? -3.286 -13.338 -0.365 1.00 85.94 91 GLU A C 1
ATOM 691 O O . GLU A 1 91 ? -3.139 -13.064 -1.559 1.00 85.94 91 GLU A O 1
ATOM 696 N N . MET A 1 92 ? -3.138 -12.417 0.591 1.00 85.88 92 MET A N 1
ATOM 697 C CA . MET A 1 92 ? -2.726 -11.043 0.309 1.00 85.88 92 MET A CA 1
ATOM 698 C C . MET A 1 92 ? -1.269 -11.011 -0.157 1.00 85.88 92 MET A C 1
ATOM 700 O O . MET A 1 92 ? -0.936 -10.295 -1.101 1.00 85.88 92 MET A O 1
ATOM 704 N N . ARG A 1 93 ? -0.408 -11.841 0.445 1.00 85.75 93 ARG A N 1
ATOM 705 C CA . ARG A 1 93 ? 0.989 -11.998 0.027 1.00 85.75 93 ARG A CA 1
ATOM 706 C C . ARG A 1 93 ? 1.086 -12.534 -1.403 1.00 85.75 93 ARG A C 1
ATOM 708 O O . ARG A 1 93 ? 1.859 -11.998 -2.191 1.00 85.75 93 ARG A O 1
ATOM 715 N N . ALA A 1 94 ? 0.255 -13.510 -1.770 1.00 89.81 94 ALA A N 1
ATOM 716 C CA . ALA A 1 94 ? 0.183 -14.018 -3.140 1.00 89.81 94 ALA A CA 1
ATOM 717 C C . ALA A 1 94 ? -0.258 -12.932 -4.140 1.00 89.81 94 ALA A C 1
ATOM 719 O O . ALA A 1 94 ? 0.330 -12.796 -5.214 1.00 89.81 94 ALA A O 1
ATOM 720 N N . ARG A 1 95 ? -1.254 -12.105 -3.785 1.00 91.00 95 ARG A N 1
ATOM 721 C CA . ARG A 1 95 ? -1.648 -10.938 -4.598 1.00 91.00 95 ARG A CA 1
ATOM 722 C C . ARG A 1 95 ? -0.507 -9.936 -4.743 1.00 91.00 95 ARG A C 1
ATOM 724 O O . ARG A 1 95 ? -0.237 -9.480 -5.851 1.00 91.00 95 ARG A O 1
ATOM 731 N N . TYR A 1 96 ? 0.204 -9.645 -3.658 1.00 87.75 96 TYR A N 1
ATOM 732 C CA . TYR A 1 96 ? 1.336 -8.727 -3.700 1.00 87.75 96 TYR A CA 1
ATOM 733 C C . TYR A 1 96 ? 2.483 -9.251 -4.575 1.00 87.75 96 TYR A C 1
ATOM 735 O O . TYR A 1 96 ? 3.031 -8.504 -5.382 1.00 87.75 96 TYR A O 1
ATOM 743 N N . GLN A 1 97 ? 2.797 -10.545 -4.506 1.00 89.44 97 GLN A N 1
ATOM 744 C CA . GLN A 1 97 ? 3.795 -11.162 -5.385 1.00 89.44 97 GLN A CA 1
ATOM 745 C C . GLN A 1 97 ? 3.426 -11.027 -6.869 1.00 89.44 97 GLN A C 1
ATOM 747 O O . GLN A 1 97 ? 4.300 -10.724 -7.681 1.00 89.44 97 GLN A O 1
ATOM 752 N N . ARG A 1 98 ? 2.139 -11.163 -7.225 1.00 91.75 98 ARG A N 1
ATOM 753 C CA . ARG A 1 98 ? 1.671 -10.921 -8.601 1.00 91.75 98 ARG A CA 1
ATOM 754 C C . ARG A 1 98 ? 1.882 -9.476 -9.044 1.00 91.75 98 ARG A C 1
ATOM 756 O O . ARG A 1 98 ? 2.358 -9.258 -10.153 1.00 91.75 98 ARG A O 1
ATOM 763 N N . VAL A 1 99 ? 1.598 -8.504 -8.175 1.00 91.25 99 VAL A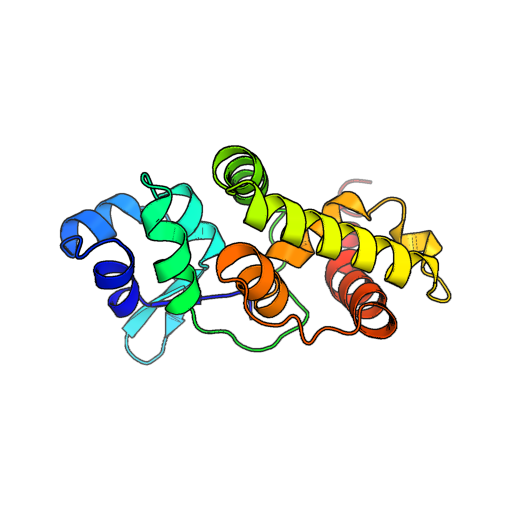 N 1
ATOM 764 C CA . VAL A 1 99 ? 1.877 -7.085 -8.455 1.00 91.25 99 VAL A CA 1
ATOM 765 C C . VAL A 1 99 ? 3.372 -6.864 -8.682 1.00 91.25 99 VAL A C 1
ATOM 767 O O . VAL A 1 99 ? 3.758 -6.239 -9.665 1.00 91.25 99 VAL A O 1
ATOM 770 N N . ARG A 1 100 ? 4.230 -7.410 -7.810 1.00 90.31 100 ARG A N 1
ATOM 771 C CA . ARG A 1 100 ? 5.690 -7.284 -7.940 1.00 90.31 100 ARG A CA 1
ATOM 772 C C . ARG A 1 100 ? 6.200 -7.851 -9.263 1.00 90.31 100 ARG A C 1
ATOM 774 O O . ARG A 1 100 ? 6.995 -7.190 -9.933 1.00 90.31 100 ARG A O 1
ATOM 781 N N . ALA A 1 101 ? 5.727 -9.037 -9.640 1.00 91.94 101 ALA A N 1
ATOM 782 C CA . ALA A 1 101 ? 6.072 -9.671 -10.907 1.00 91.94 101 ALA A CA 1
ATOM 783 C C . ALA A 1 101 ? 5.593 -8.839 -12.108 1.00 91.94 101 ALA A C 1
ATOM 785 O O . ALA A 1 101 ? 6.368 -8.608 -13.033 1.00 91.94 101 ALA A O 1
ATOM 786 N N . GLY A 1 102 ? 4.358 -8.325 -12.058 1.00 92.94 102 GLY A N 1
ATOM 787 C CA . GLY A 1 102 ? 3.807 -7.438 -13.085 1.00 92.94 102 GLY A CA 1
ATOM 788 C C . GLY A 1 102 ? 4.628 -6.161 -13.265 1.00 92.94 102 GLY A C 1
ATOM 789 O O . GLY A 1 102 ? 4.977 -5.816 -14.389 1.00 92.94 102 GLY A O 1
ATOM 790 N N . MET A 1 103 ? 5.024 -5.511 -12.166 1.00 91.81 103 MET A N 1
ATOM 791 C CA . MET A 1 103 ? 5.882 -4.320 -12.198 1.00 91.81 103 MET A CA 1
ATOM 792 C C . MET A 1 103 ? 7.243 -4.597 -12.848 1.00 91.81 103 MET A C 1
ATOM 794 O O . MET A 1 103 ? 7.692 -3.814 -13.680 1.00 91.81 103 MET A O 1
ATOM 798 N N . VAL A 1 104 ? 7.889 -5.717 -12.500 1.00 92.75 104 VAL A N 1
ATOM 799 C CA . VAL A 1 104 ? 9.181 -6.113 -13.094 1.00 92.75 104 VAL A CA 1
ATOM 800 C C . VAL A 1 104 ? 9.028 -6.365 -14.585 1.00 92.75 104 VAL A C 1
ATOM 802 O O . VAL A 1 104 ? 9.802 -5.825 -15.368 1.00 92.75 104 VAL A O 1
ATOM 805 N N . ALA A 1 105 ? 8.023 -7.149 -14.980 1.00 92.62 105 ALA A N 1
ATOM 806 C CA . ALA A 1 105 ? 7.773 -7.464 -16.381 1.00 92.62 105 ALA A CA 1
ATOM 807 C C . ALA A 1 105 ? 7.457 -6.200 -17.199 1.00 92.62 105 ALA A C 1
ATOM 809 O O . ALA A 1 105 ? 8.017 -6.015 -18.277 1.00 92.62 105 ALA A O 1
ATOM 810 N N . GLY A 1 106 ? 6.621 -5.305 -16.664 1.00 92.06 106 GLY A N 1
ATOM 811 C CA . GLY A 1 106 ? 6.265 -4.043 -17.311 1.00 92.06 106 GLY A CA 1
ATOM 812 C C . GLY A 1 106 ? 7.459 -3.103 -17.481 1.00 92.06 106 GLY A C 1
ATOM 813 O O . GLY A 1 106 ? 7.651 -2.547 -18.558 1.00 92.06 106 GLY A O 1
ATOM 814 N N . ILE A 1 107 ? 8.311 -2.968 -16.458 1.00 90.31 107 ILE A N 1
ATOM 815 C CA . ILE A 1 107 ? 9.529 -2.147 -16.545 1.00 90.31 107 ILE A CA 1
ATOM 816 C C . ILE A 1 107 ? 10.546 -2.781 -17.496 1.00 90.31 107 ILE A C 1
ATOM 818 O O . ILE A 1 107 ? 11.063 -2.091 -18.366 1.00 90.31 107 ILE A O 1
ATOM 822 N N . ALA A 1 108 ? 10.813 -4.083 -17.386 1.00 89.56 108 ALA A N 1
ATOM 823 C CA . ALA A 1 108 ? 11.773 -4.768 -18.252 1.00 89.56 108 ALA A CA 1
ATOM 824 C C . ALA A 1 108 ? 11.353 -4.756 -19.734 1.00 89.56 108 ALA A C 1
ATOM 826 O O . ALA A 1 108 ? 12.212 -4.684 -20.611 1.00 89.56 108 ALA A O 1
ATOM 827 N N . GLY A 1 109 ? 10.046 -4.800 -20.013 1.00 87.62 109 GLY A N 1
ATOM 828 C CA . GLY A 1 109 ? 9.495 -4.725 -21.367 1.00 87.62 109 GLY A CA 1
ATOM 829 C C . GLY A 1 109 ? 9.455 -3.314 -21.965 1.00 87.62 109 GLY A C 1
ATOM 830 O O . GLY A 1 109 ? 9.235 -3.172 -23.168 1.00 87.62 109 GLY A O 1
ATOM 831 N N . ALA A 1 110 ? 9.668 -2.265 -21.165 1.00 88.94 110 ALA A N 1
ATOM 832 C CA . ALA A 1 110 ? 9.590 -0.883 -21.623 1.00 88.94 110 ALA A CA 1
ATOM 833 C C . ALA A 1 110 ? 10.915 -0.384 -22.220 1.00 88.94 110 ALA A C 1
ATOM 835 O O . ALA A 1 110 ? 12.010 -0.643 -21.711 1.00 88.94 110 ALA A O 1
ATOM 836 N N . ARG A 1 111 ? 10.830 0.434 -23.276 1.00 86.25 111 ARG A N 1
ATOM 837 C CA . ARG A 1 111 ? 11.998 1.120 -23.848 1.00 86.25 111 ARG A CA 1
ATOM 838 C C . ARG A 1 111 ? 12.606 2.066 -22.804 1.00 86.25 111 ARG A C 1
ATOM 840 O O . ARG A 1 111 ? 11.931 2.971 -22.330 1.00 86.25 111 ARG A O 1
ATOM 847 N N . GLY A 1 112 ? 13.881 1.866 -22.465 1.00 79.50 112 GLY A N 1
ATOM 848 C CA . GLY A 1 112 ? 14.564 2.625 -21.405 1.00 79.50 112 GLY A CA 1
ATOM 849 C C . GLY A 1 112 ? 14.317 2.094 -19.986 1.00 79.50 112 GLY A C 1
ATOM 850 O O . GLY A 1 112 ? 14.894 2.611 -19.033 1.00 79.50 112 GLY A O 1
ATOM 851 N N . GLY A 1 113 ? 13.537 1.018 -19.843 1.00 79.19 113 GLY A N 1
ATOM 852 C CA . GLY A 1 113 ? 13.230 0.370 -18.569 1.00 79.19 113 GLY A CA 1
ATOM 853 C C . GLY A 1 113 ? 14.452 -0.100 -17.778 1.00 79.19 113 GLY A C 1
ATOM 854 O O . GLY A 1 113 ? 14.436 -0.094 -16.548 1.00 79.19 113 GLY A O 1
ATOM 855 N N . ALA A 1 114 ? 15.544 -0.428 -18.478 1.00 83.38 114 ALA A N 1
ATOM 856 C CA . ALA A 1 114 ? 16.809 -0.849 -17.879 1.00 83.38 114 ALA A CA 1
ATOM 857 C C . ALA A 1 114 ? 17.376 0.165 -16.867 1.00 83.38 114 ALA A C 1
ATOM 859 O O . ALA A 1 114 ? 17.991 -0.247 -15.887 1.00 83.38 114 ALA A O 1
ATOM 860 N N . ALA A 1 115 ? 17.118 1.466 -17.050 1.00 84.06 115 ALA A N 1
ATOM 861 C CA . ALA A 1 115 ? 17.558 2.509 -16.122 1.00 84.06 115 ALA A CA 1
ATOM 862 C C . ALA A 1 115 ? 16.868 2.426 -14.747 1.00 84.06 115 ALA A C 1
ATOM 864 O O . ALA A 1 115 ? 17.415 2.892 -13.753 1.00 84.06 115 ALA A O 1
ATOM 865 N N . TYR A 1 116 ? 15.686 1.808 -14.676 1.00 80.94 116 TYR A N 1
ATOM 866 C CA . TYR A 1 116 ? 14.899 1.686 -13.447 1.00 80.94 116 TYR A CA 1
ATOM 867 C C . TYR A 1 116 ? 15.085 0.339 -12.741 1.00 80.94 116 TYR A C 1
ATOM 869 O O . TYR A 1 116 ? 14.683 0.203 -11.587 1.00 80.94 116 TYR A O 1
ATOM 877 N N . LEU A 1 117 ? 15.704 -0.654 -13.395 1.00 81.62 117 LEU A N 1
ATOM 878 C CA . LEU A 1 117 ? 15.957 -1.972 -12.799 1.00 81.62 117 LEU A CA 1
ATOM 879 C C . LEU A 1 117 ? 16.783 -1.910 -11.501 1.00 81.62 117 LEU A C 1
ATOM 881 O O . LEU A 1 117 ? 16.408 -2.612 -10.563 1.00 81.62 117 LEU A O 1
ATOM 885 N N . PRO A 1 118 ? 17.822 -1.060 -11.365 1.00 82.88 118 PRO A N 1
ATOM 886 C CA . PRO A 1 118 ? 18.534 -0.905 -10.092 1.00 82.88 118 PRO A CA 1
ATOM 887 C C . PRO A 1 118 ? 17.646 -0.406 -8.942 1.00 82.88 118 PRO A C 1
ATOM 889 O O . PRO A 1 118 ? 17.943 -0.657 -7.780 1.00 82.88 118 PRO A O 1
ATOM 892 N N . HIS A 1 119 ? 16.536 0.266 -9.259 1.00 81.81 119 HIS A N 1
ATOM 893 C CA . HIS A 1 119 ? 15.596 0.847 -8.296 1.00 81.81 119 HIS A CA 1
ATOM 894 C C . HIS A 1 119 ? 14.310 0.019 -8.149 1.00 81.81 119 HIS A C 1
ATOM 896 O O . HIS A 1 119 ? 13.359 0.457 -7.499 1.00 81.81 119 HIS A O 1
ATOM 902 N N . ILE A 1 120 ? 14.245 -1.172 -8.755 1.00 84.19 120 ILE A N 1
ATOM 903 C CA . ILE A 1 120 ? 12.998 -1.933 -8.899 1.00 84.19 120 ILE A CA 1
ATOM 904 C C . ILE A 1 120 ? 12.367 -2.309 -7.560 1.00 84.19 120 ILE A C 1
ATOM 906 O O . ILE A 1 120 ? 11.148 -2.259 -7.421 1.00 84.19 120 ILE A O 1
ATOM 910 N N . GLU A 1 121 ? 13.181 -2.652 -6.563 1.00 82.31 121 GLU A N 1
ATOM 911 C CA . GLU A 1 121 ? 12.701 -3.014 -5.231 1.00 82.31 121 GLU A CA 1
ATOM 912 C C . GLU A 1 121 ? 11.992 -1.833 -4.568 1.00 82.31 121 GLU A C 1
ATOM 914 O O . GLU A 1 121 ? 10.861 -1.952 -4.098 1.00 82.31 121 GLU A O 1
ATOM 919 N N . LEU A 1 122 ? 12.612 -0.661 -4.625 1.00 78.56 122 LEU A N 1
ATOM 920 C CA . LEU A 1 122 ? 12.047 0.567 -4.094 1.00 78.56 122 LEU A CA 1
ATOM 921 C C . LEU A 1 122 ? 10.794 1.002 -4.871 1.00 78.56 122 LEU A C 1
ATOM 923 O O . LEU A 1 122 ? 9.792 1.378 -4.263 1.00 78.56 122 LEU A O 1
ATOM 927 N N . ILE A 1 123 ? 10.794 0.881 -6.200 1.00 83.31 123 ILE A N 1
ATOM 928 C CA . ILE A 1 123 ? 9.614 1.151 -7.034 1.00 83.31 123 ILE A CA 1
ATOM 929 C C . ILE A 1 123 ? 8.455 0.217 -6.656 1.00 83.31 123 ILE A C 1
ATOM 931 O O . ILE A 1 123 ? 7.320 0.674 -6.523 1.00 83.31 123 ILE A O 1
ATOM 935 N N . GLN A 1 124 ? 8.719 -1.074 -6.433 1.00 85.81 124 GLN A N 1
ATOM 936 C CA . GLN A 1 124 ? 7.715 -2.040 -5.975 1.00 85.81 124 GLN A CA 1
ATOM 937 C C . GLN A 1 124 ? 7.165 -1.688 -4.587 1.00 85.81 124 GLN A C 1
ATOM 939 O O . GLN A 1 124 ? 5.957 -1.796 -4.367 1.00 85.81 124 GLN A O 1
ATOM 944 N N . LEU A 1 125 ? 8.023 -1.235 -3.669 1.00 79.06 125 LEU A N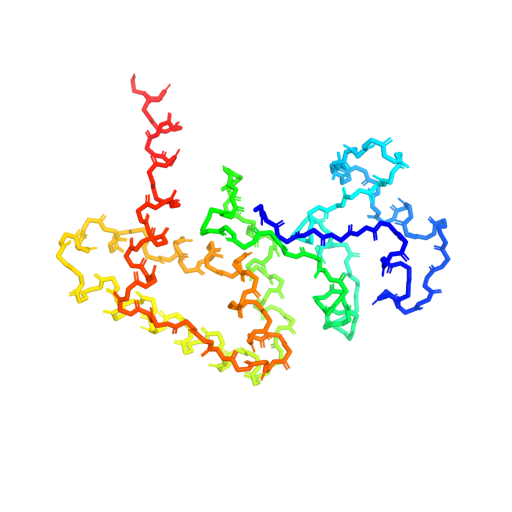 1
ATOM 945 C CA . LEU A 1 125 ? 7.601 -0.769 -2.348 1.00 79.06 125 LEU A CA 1
ATOM 946 C C . LEU A 1 125 ? 6.737 0.494 -2.448 1.00 79.06 125 LEU A C 1
ATOM 948 O O . LEU A 1 125 ? 5.698 0.572 -1.797 1.00 79.06 125 LEU A O 1
ATOM 952 N N . LYS A 1 126 ? 7.091 1.449 -3.317 1.00 80.06 126 LYS A N 1
ATOM 953 C CA . LYS A 1 126 ? 6.268 2.638 -3.592 1.00 80.06 126 LYS A CA 1
ATOM 954 C C . LYS A 1 126 ? 4.936 2.279 -4.252 1.00 80.06 126 LYS A C 1
ATOM 956 O O . LYS A 1 126 ? 3.918 2.879 -3.921 1.00 80.06 126 LYS A O 1
ATOM 961 N N . ALA A 1 127 ? 4.904 1.279 -5.131 1.00 82.25 127 ALA A N 1
ATOM 962 C CA . ALA A 1 127 ? 3.691 0.853 -5.829 1.00 82.25 127 ALA A CA 1
ATOM 963 C C . ALA A 1 127 ? 2.583 0.390 -4.868 1.00 82.25 127 ALA A C 1
ATOM 965 O O . ALA A 1 127 ? 1.404 0.562 -5.156 1.00 82.25 127 ALA A O 1
ATOM 966 N N . LEU A 1 128 ? 2.933 -0.112 -3.683 1.00 77.75 128 LEU A N 1
ATOM 967 C CA . LEU A 1 128 ? 1.961 -0.433 -2.633 1.00 77.75 128 LEU A CA 1
ATOM 968 C C . LEU A 1 128 ? 1.246 0.778 -2.045 1.00 77.75 128 LEU A C 1
ATOM 970 O O . LEU A 1 128 ? 0.193 0.619 -1.445 1.00 77.75 128 LEU A O 1
ATOM 974 N N . HIS A 1 129 ? 1.795 1.978 -2.193 1.00 74.62 129 HIS A N 1
ATOM 975 C CA . HIS A 1 129 ? 1.102 3.201 -1.805 1.00 74.62 129 HIS A CA 1
ATOM 976 C C . HIS A 1 129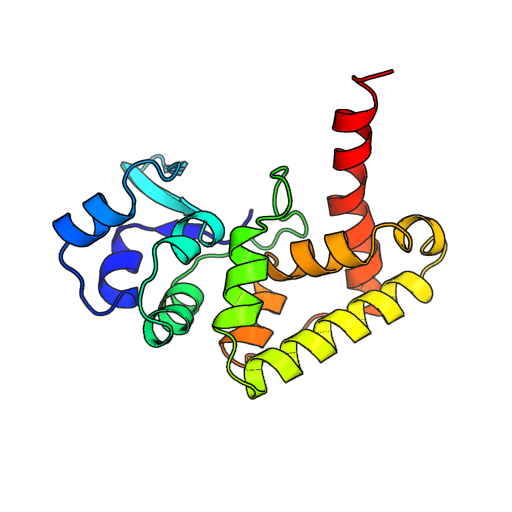 ? 0.084 3.646 -2.860 1.00 74.62 129 HIS A C 1
ATOM 978 O O . HIS A 1 129 ? -0.752 4.503 -2.567 1.00 74.62 129 HIS A O 1
ATOM 984 N N . HIS A 1 130 ? 0.124 3.054 -4.059 1.00 79.94 130 HIS A N 1
ATOM 985 C CA . HIS A 1 130 ? -0.884 3.281 -5.080 1.00 79.94 130 HIS A CA 1
ATOM 986 C C . HIS A 1 130 ? -2.197 2.612 -4.669 1.00 79.94 130 HIS A C 1
ATOM 988 O O . HIS A 1 130 ? -2.243 1.428 -4.324 1.00 79.94 130 HIS A O 1
ATOM 994 N N . SER A 1 131 ? -3.281 3.375 -4.725 1.00 76.12 131 SER A N 1
ATOM 995 C CA . SER A 1 131 ? -4.591 2.994 -4.201 1.00 76.12 131 SER A CA 1
ATOM 996 C C . SER A 1 131 ? -5.134 1.691 -4.782 1.00 76.12 131 SER A C 1
ATOM 998 O O . SER A 1 131 ? -5.586 0.822 -4.036 1.00 76.12 131 SER A O 1
ATOM 1000 N N . GLU A 1 132 ? -5.064 1.530 -6.101 1.00 80.44 132 GLU A N 1
ATOM 1001 C CA . GLU A 1 132 ? -5.592 0.357 -6.799 1.00 80.44 132 GLU A CA 1
ATOM 1002 C C . GLU A 1 132 ? -4.809 -0.908 -6.460 1.00 80.44 132 GLU A C 1
ATOM 1004 O O . GLU A 1 132 ? -5.399 -1.951 -6.177 1.00 80.44 132 GLU A O 1
ATOM 1009 N N . ILE A 1 133 ? -3.478 -0.801 -6.409 1.00 85.62 133 ILE A N 1
ATOM 1010 C CA . ILE A 1 133 ? -2.597 -1.905 -6.024 1.00 85.62 133 ILE A CA 1
ATOM 1011 C C . ILE A 1 133 ? -2.907 -2.327 -4.593 1.00 85.62 133 ILE A C 1
ATOM 1013 O O . ILE A 1 133 ? -3.058 -3.512 -4.300 1.00 85.62 133 ILE A O 1
ATOM 1017 N N . LEU A 1 134 ? -3.053 -1.358 -3.700 1.00 79.31 134 LEU A N 1
ATOM 1018 C CA . LEU A 1 134 ? -3.282 -1.617 -2.293 1.00 79.31 134 LEU A CA 1
ATOM 1019 C C . LEU A 1 134 ? -4.665 -2.219 -2.025 1.00 79.31 134 LEU A C 1
ATOM 1021 O O . LEU A 1 134 ? -4.780 -3.184 -1.268 1.00 79.31 134 LEU A O 1
ATOM 1025 N N . ARG A 1 135 ? -5.708 -1.718 -2.698 1.00 80.81 135 ARG A N 1
ATOM 1026 C CA . ARG A 1 135 ? -7.061 -2.297 -2.661 1.00 80.81 135 ARG A CA 1
ATOM 1027 C C . ARG A 1 135 ? -7.079 -3.710 -3.236 1.00 80.81 135 ARG A C 1
ATOM 1029 O O . ARG A 1 135 ? -7.711 -4.583 -2.646 1.00 80.81 135 ARG A O 1
ATOM 1036 N N . HIS A 1 136 ? -6.355 -3.974 -4.323 1.00 87.75 136 HIS A N 1
ATOM 1037 C CA . HIS A 1 136 ? -6.207 -5.331 -4.842 1.00 87.75 136 HIS A CA 1
ATOM 1038 C C . HIS A 1 136 ? -5.547 -6.254 -3.813 1.00 87.75 136 HIS A C 1
ATOM 1040 O O . HIS A 1 136 ? -6.089 -7.305 -3.470 1.00 87.75 136 HIS A O 1
ATOM 1046 N N . VAL A 1 137 ? -4.394 -5.853 -3.274 1.00 85.31 137 VAL A N 1
ATOM 1047 C CA . VAL A 1 137 ? -3.620 -6.668 -2.331 1.00 85.31 137 VAL A CA 1
ATOM 1048 C C . VAL A 1 137 ? -4.428 -6.958 -1.068 1.00 85.31 137 VAL A C 1
ATOM 1050 O O . VAL A 1 137 ? -4.568 -8.124 -0.686 1.00 85.31 137 VAL A O 1
ATOM 1053 N N . VAL A 1 138 ? -5.016 -5.933 -0.451 1.00 82.38 138 VAL A N 1
ATOM 1054 C CA . VAL A 1 138 ? -5.650 -6.066 0.865 1.00 82.38 138 VAL A CA 1
ATOM 1055 C C . VAL A 1 138 ? -7.106 -6.508 0.770 1.00 82.38 138 VAL A C 1
ATOM 1057 O O . VAL A 1 138 ? -7.501 -7.421 1.488 1.00 82.38 138 VAL A O 1
ATOM 1060 N N . LEU A 1 139 ? -7.898 -5.912 -0.122 1.00 83.06 139 LEU A N 1
ATOM 1061 C CA . LEU A 1 139 ? -9.339 -6.180 -0.222 1.00 83.06 139 LEU A CA 1
ATOM 1062 C C . LEU A 1 139 ? -9.681 -7.262 -1.252 1.00 83.06 139 LEU A C 1
ATOM 1064 O O . LEU A 1 139 ? -10.831 -7.678 -1.331 1.00 83.06 139 LEU A O 1
ATOM 1068 N N . GLY A 1 140 ? -8.716 -7.704 -2.065 1.00 84.31 140 GLY A N 1
ATOM 1069 C CA . GLY A 1 140 ? -8.989 -8.633 -3.162 1.00 84.31 140 GLY A CA 1
ATOM 1070 C C . GLY A 1 140 ? -9.783 -8.003 -4.308 1.00 84.31 140 GLY A C 1
ATOM 1071 O O . GLY A 1 140 ? -10.341 -8.732 -5.125 1.00 84.31 140 GLY A O 1
ATOM 1072 N N . ALA A 1 141 ? -9.840 -6.668 -4.381 1.00 85.75 141 ALA A N 1
ATOM 1073 C CA . ALA A 1 141 ? -10.511 -5.964 -5.469 1.00 85.75 141 ALA A CA 1
ATOM 1074 C C . ALA A 1 141 ? -9.882 -6.331 -6.831 1.00 85.75 141 ALA A C 1
ATOM 1076 O O . ALA A 1 141 ? -8.678 -6.609 -6.886 1.00 85.75 141 ALA A O 1
ATOM 1077 N N . PRO A 1 142 ? -10.645 -6.327 -7.938 1.00 86.69 142 PRO A N 1
ATOM 1078 C CA . PRO A 1 142 ? -10.077 -6.504 -9.271 1.00 86.69 142 PRO A CA 1
ATOM 1079 C C . PRO A 1 142 ? -8.952 -5.498 -9.526 1.00 86.69 142 PRO A C 1
ATOM 1081 O O . PRO A 1 142 ? -9.109 -4.306 -9.263 1.00 86.69 142 PRO A O 1
ATOM 1084 N N . LEU A 1 143 ? -7.810 -5.978 -10.021 1.00 86.19 143 LEU A N 1
ATOM 1085 C CA . LEU A 1 143 ? -6.715 -5.103 -10.421 1.00 86.19 143 LEU A CA 1
ATOM 1086 C C . LEU A 1 143 ? -6.958 -4.655 -11.861 1.00 86.19 143 LEU A C 1
ATOM 1088 O O . LEU A 1 143 ? -6.824 -5.459 -12.779 1.00 86.19 143 LEU A O 1
ATOM 1092 N N . MET A 1 144 ? -7.324 -3.389 -12.047 1.00 83.38 144 MET A N 1
ATOM 1093 C CA . MET A 1 144 ? -7.593 -2.807 -13.371 1.00 83.38 144 MET A CA 1
ATOM 1094 C C . MET A 1 144 ? -6.349 -2.192 -14.030 1.00 83.38 144 MET A C 1
ATOM 1096 O O . MET A 1 144 ? -6.443 -1.552 -15.073 1.00 83.38 144 MET A O 1
ATOM 1100 N N . VAL A 1 145 ? -5.179 -2.404 -13.429 1.00 83.38 145 VAL A N 1
ATOM 1101 C CA . VAL A 1 145 ? -3.902 -1.866 -13.891 1.00 83.38 145 VAL A CA 1
ATOM 1102 C C . VAL A 1 145 ? -3.327 -2.744 -15.000 1.00 83.38 145 VAL A C 1
ATOM 1104 O O . VAL A 1 145 ? -2.995 -3.907 -14.769 1.00 83.38 145 VAL A O 1
ATOM 1107 N N . ASP A 1 146 ? -3.119 -2.160 -16.180 1.00 88.62 146 ASP A N 1
ATOM 1108 C CA . ASP A 1 146 ? -2.238 -2.735 -17.196 1.00 88.62 146 ASP A CA 1
ATOM 1109 C C . ASP A 1 146 ? -0.780 -2.402 -16.858 1.00 88.62 146 ASP A C 1
ATOM 1111 O O . ASP A 1 146 ? -0.317 -1.275 -17.046 1.00 88.62 146 ASP A O 1
ATOM 1115 N N . PHE A 1 147 ? -0.040 -3.393 -16.359 1.00 91.06 147 PHE A N 1
ATOM 1116 C CA . PHE A 1 147 ? 1.352 -3.211 -15.950 1.00 91.06 147 PHE A CA 1
ATOM 1117 C C . PHE A 1 147 ? 2.294 -2.819 -17.090 1.00 91.06 147 PHE A C 1
ATOM 1119 O O . PHE A 1 147 ? 3.323 -2.205 -16.809 1.00 91.06 147 PHE A O 1
ATOM 1126 N N . SER A 1 148 ? 1.966 -3.129 -18.348 1.00 87.69 148 SER A N 1
ATOM 1127 C CA . SER A 1 148 ? 2.820 -2.775 -19.487 1.00 87.69 148 SER A CA 1
ATOM 1128 C C . SER A 1 148 ? 2.897 -1.258 -19.695 1.00 87.69 148 SER A C 1
ATOM 1130 O O . SER A 1 148 ? 3.969 -0.725 -19.977 1.00 87.69 148 SER A O 1
ATOM 1132 N N . ALA A 1 149 ? 1.788 -0.552 -19.464 1.00 87.44 149 ALA A N 1
ATOM 1133 C CA . ALA A 1 149 ? 1.715 0.904 -19.517 1.00 87.44 149 ALA A CA 1
ATOM 1134 C C . ALA A 1 149 ? 1.988 1.548 -18.148 1.00 87.44 149 ALA A C 1
ATOM 1136 O O . ALA A 1 149 ? 2.701 2.548 -18.047 1.00 87.44 149 ALA A O 1
ATOM 1137 N N . PHE A 1 150 ? 1.444 0.964 -17.079 1.00 89.62 150 PHE A N 1
ATOM 1138 C CA . PHE A 1 150 ? 1.507 1.533 -15.736 1.00 89.62 150 PHE A CA 1
ATOM 1139 C C . PHE A 1 150 ? 2.911 1.500 -15.141 1.00 89.62 150 PHE A C 1
ATOM 1141 O O . PHE A 1 150 ? 3.378 2.518 -14.641 1.00 89.62 150 PHE A O 1
ATOM 1148 N N . ALA A 1 151 ? 3.593 0.352 -15.170 1.00 89.75 151 ALA A N 1
ATOM 1149 C CA . ALA A 1 151 ? 4.858 0.181 -14.463 1.00 89.75 151 ALA A CA 1
ATOM 1150 C C . ALA A 1 151 ? 5.957 1.163 -14.920 1.00 89.75 151 ALA A C 1
ATOM 1152 O O . ALA A 1 151 ? 6.573 1.781 -14.045 1.00 89.75 151 ALA A O 1
ATOM 1153 N N . PRO A 1 152 ? 6.194 1.390 -16.232 1.00 88.81 152 PRO A N 1
ATOM 1154 C CA . PRO A 1 152 ? 7.172 2.387 -16.665 1.00 88.81 152 PRO A CA 1
ATOM 1155 C C . PRO A 1 152 ? 6.746 3.822 -16.331 1.00 88.81 152 PRO A C 1
ATOM 1157 O O . PRO A 1 152 ? 7.583 4.613 -15.900 1.00 88.81 152 PRO A O 1
ATOM 1160 N N . ALA A 1 153 ? 5.460 4.165 -16.463 1.00 87.38 153 ALA A N 1
ATOM 1161 C CA . ALA A 1 153 ? 4.961 5.491 -16.095 1.00 87.38 153 ALA A CA 1
ATOM 1162 C C . ALA A 1 153 ? 5.113 5.753 -14.587 1.00 87.38 153 ALA A C 1
ATOM 1164 O O . ALA A 1 153 ? 5.572 6.816 -14.170 1.00 87.38 153 ALA A O 1
ATOM 1165 N N . PHE A 1 154 ? 4.792 4.756 -13.764 1.00 87.81 154 PHE A N 1
ATOM 1166 C CA . PHE A 1 154 ? 4.947 4.811 -12.317 1.00 87.81 154 PHE A CA 1
ATOM 1167 C C . PHE A 1 154 ? 6.421 4.954 -11.914 1.00 87.81 154 PHE A C 1
ATOM 1169 O O . PHE A 1 154 ? 6.740 5.781 -11.058 1.00 87.81 154 PHE A O 1
ATOM 1176 N N . ALA A 1 155 ? 7.323 4.195 -12.548 1.00 86.44 155 ALA A N 1
ATOM 1177 C CA . ALA A 1 155 ? 8.766 4.289 -12.330 1.00 86.44 155 ALA A CA 1
ATOM 1178 C C . ALA A 1 155 ? 9.324 5.665 -12.716 1.00 86.44 155 ALA A C 1
ATOM 1180 O O . ALA A 1 155 ? 10.116 6.234 -11.970 1.00 86.44 155 ALA A O 1
ATOM 1181 N N . LEU A 1 156 ? 8.874 6.232 -13.837 1.00 85.31 156 LEU A N 1
ATOM 1182 C CA . LEU A 1 156 ? 9.266 7.570 -14.276 1.00 85.31 156 LEU A CA 1
ATOM 1183 C C . LEU A 1 156 ? 8.852 8.636 -13.251 1.00 85.31 156 LEU A C 1
ATOM 1185 O O . LEU A 1 156 ? 9.682 9.429 -12.817 1.00 85.31 156 LEU A O 1
ATOM 1189 N N . VAL A 1 157 ? 7.585 8.621 -12.829 1.00 82.75 157 VAL A N 1
ATOM 1190 C CA . VAL A 1 157 ? 7.021 9.621 -11.907 1.00 82.75 157 VAL A CA 1
ATOM 1191 C C . VAL A 1 157 ? 7.627 9.520 -10.504 1.00 82.75 157 VAL A C 1
ATOM 1193 O O . VAL A 1 157 ? 7.860 10.540 -9.861 1.00 82.75 157 VAL A O 1
ATOM 1196 N N . ASN A 1 158 ? 7.896 8.306 -10.016 1.00 78.50 158 ASN A N 1
ATOM 1197 C CA . ASN A 1 158 ? 8.318 8.080 -8.628 1.00 78.50 158 ASN A CA 1
ATOM 1198 C C . ASN A 1 158 ? 9.821 7.784 -8.466 1.00 78.50 158 ASN A C 1
ATOM 1200 O O . ASN A 1 158 ? 10.297 7.694 -7.330 1.00 78.50 158 ASN A O 1
ATOM 1204 N N . GLY A 1 159 ? 10.558 7.632 -9.573 1.00 70.19 159 GLY A N 1
ATOM 1205 C CA . GLY A 1 159 ? 12.008 7.412 -9.600 1.00 70.19 159 GLY A CA 1
ATOM 1206 C C . GLY A 1 159 ? 12.837 8.689 -9.777 1.00 70.19 159 GLY A C 1
ATOM 1207 O O . GLY A 1 159 ? 13.979 8.726 -9.338 1.00 70.19 159 GLY A O 1
ATOM 1208 N N . GLN A 1 160 ? 12.281 9.756 -10.369 1.00 62.53 160 GLN A N 1
ATOM 1209 C CA . GLN A 1 160 ? 13.030 10.987 -10.684 1.00 62.53 160 GLN A CA 1
ATOM 1210 C C . GLN A 1 160 ? 13.414 11.854 -9.471 1.00 62.53 160 GLN A C 1
ATOM 1212 O O . GLN A 1 160 ? 14.381 12.605 -9.554 1.00 62.53 160 GLN A O 1
ATOM 1217 N N . PHE A 1 161 ? 12.694 11.762 -8.350 1.00 54.19 161 PHE A N 1
ATOM 1218 C CA . PHE A 1 161 ? 12.897 12.664 -7.206 1.00 54.19 161 PHE A CA 1
ATOM 1219 C C . PHE A 1 161 ? 13.951 12.190 -6.193 1.00 54.19 161 PHE A C 1
ATOM 1221 O O . PHE A 1 161 ? 14.351 12.971 -5.334 1.00 54.19 161 PHE A O 1
ATOM 1228 N N . GLU A 1 162 ? 14.454 10.956 -6.311 1.00 51.78 162 GLU A N 1
ATOM 1229 C CA . GLU A 1 162 ? 15.538 10.469 -5.438 1.00 51.78 162 GLU A CA 1
ATOM 1230 C C . GLU A 1 162 ? 16.923 10.941 -5.900 1.00 51.78 162 GLU A C 1
ATOM 1232 O O . GLU A 1 162 ? 17.819 11.139 -5.082 1.00 51.78 162 GLU A O 1
ATOM 1237 N N . SER A 1 163 ? 17.092 11.230 -7.194 1.00 44.66 163 SER A N 1
ATOM 1238 C CA . SER A 1 163 ? 18.341 11.772 -7.743 1.00 44.66 163 SER A CA 1
ATOM 1239 C C . SER A 1 163 ? 18.671 13.164 -7.192 1.00 44.66 163 SER A C 1
ATOM 1241 O O . SER A 1 163 ? 19.839 13.516 -7.049 1.00 44.66 163 SER A O 1
ATOM 1243 N N . SER A 1 164 ? 17.652 13.962 -6.862 1.00 39.53 164 SER A N 1
ATOM 1244 C CA . SER A 1 164 ? 17.812 15.320 -6.326 1.00 39.53 164 SER A CA 1
ATOM 1245 C C . SER A 1 164 ? 18.198 15.369 -4.844 1.00 39.53 164 SER A C 1
ATOM 1247 O O . SER A 1 164 ? 18.827 16.340 -4.436 1.00 39.53 164 SER A O 1
ATOM 1249 N N . GLU A 1 165 ? 17.887 14.341 -4.047 1.00 40.03 165 GLU A N 1
ATOM 1250 C CA . GLU A 1 165 ? 18.341 14.263 -2.646 1.00 40.03 165 GLU A CA 1
ATOM 1251 C C . GLU A 1 165 ? 19.778 13.726 -2.526 1.00 40.03 165 GLU A C 1
ATOM 1253 O O . GLU A 1 165 ? 20.481 14.069 -1.579 1.00 40.03 165 GLU A O 1
ATOM 1258 N N . PHE A 1 166 ? 20.265 12.967 -3.516 1.00 38.06 166 PHE A N 1
ATOM 1259 C CA . PHE A 1 166 ? 21.661 12.509 -3.570 1.00 38.06 166 PHE A CA 1
ATOM 1260 C C . PHE A 1 166 ? 22.616 13.477 -4.287 1.00 38.06 166 PHE A C 1
ATOM 1262 O O . PHE A 1 166 ? 23.810 13.477 -3.998 1.00 38.06 166 PHE A O 1
ATOM 1269 N N . ALA A 1 167 ? 22.117 14.347 -5.171 1.00 36.62 167 ALA A N 1
ATOM 1270 C CA . ALA A 1 167 ? 22.938 15.357 -5.847 1.00 36.62 167 ALA A CA 1
ATOM 1271 C C . ALA A 1 167 ? 23.363 16.535 -4.941 1.00 36.62 167 ALA A C 1
ATOM 1273 O O . ALA A 1 167 ? 24.166 17.361 -5.362 1.00 36.62 167 ALA A O 1
ATOM 1274 N N . GLY A 1 168 ? 22.844 16.621 -3.709 1.00 32.97 168 GLY A N 1
ATOM 1275 C CA . GLY A 1 168 ? 23.258 17.607 -2.700 1.00 32.97 168 GLY A CA 1
ATOM 1276 C C . GLY A 1 168 ? 24.363 17.131 -1.748 1.00 32.97 168 GLY A C 1
ATOM 1277 O O . GLY A 1 168 ? 24.701 17.856 -0.816 1.00 32.97 168 GLY A O 1
ATOM 1278 N N . ALA A 1 169 ? 24.898 15.921 -1.948 1.00 35.47 169 ALA A N 1
ATOM 1279 C CA . ALA A 1 169 ? 25.950 15.325 -1.120 1.00 35.47 169 ALA A CA 1
ATOM 1280 C C . ALA A 1 169 ? 27.216 14.961 -1.925 1.00 35.47 169 ALA A C 1
ATOM 1282 O O . ALA A 1 169 ? 27.923 14.018 -1.563 1.00 35.47 169 ALA A O 1
ATOM 1283 N N . ALA A 1 170 ? 27.488 15.694 -3.009 1.00 33.75 170 ALA A N 1
ATOM 1284 C CA . ALA A 1 170 ? 28.730 15.615 -3.779 1.00 33.75 170 ALA A CA 1
ATOM 1285 C C . ALA A 1 170 ? 29.426 16.979 -3.815 1.00 33.75 170 ALA A C 1
ATOM 1287 O O . ALA A 1 170 ? 28.725 17.984 -4.071 1.00 33.75 170 ALA A O 1
#

Sequence (170 aa):
MPLTISRRKLAPAWGDCNAITVSRRLAGVPTIHTSTNEHIYLLAAVLPRVKKPEHIAPLFAAATDDSSLYVGSGAVNYALAELLDRWLAPEMRARYQRVRAGMVAGIAGARGGAAYLPHIELIQLKALHHSEILRHVVLGAPLMVDFSAFAPAFALVNGQFESSEFAGAA

pLDDT: mean 77.44, std 12.79, range [32.97, 92.94]

Organism: NCBI:txid933059

Radius of gyration: 16.69 Å; chains: 1; bounding box: 44×40×46 Å